Protein AF-A0A960AYY4-F1 (afdb_monomer_lite)

Foldseek 3Di:
DQLVLLCCCCVPVNDDLVVVCVVVVHDSVVSVVSPVVSVVVVCVVCVVVCVVVVVPPVPPDD

Secondary structure (DSSP, 8-state):
-HHHHHHIIIIIS---HHHHHHHTTS-HHHHHHHHHHHHHHHHHHHHHHHHHTTGGGTTS--

Sequence (62 aa):
EEFRLAVYLADVEGFPYKEIAEIMGTPIGTVMSRLHRGRRQLRDMLSDHVRANDLLRVGEGE

pLDDT: mean 91.59, std 13.1, range [41.72, 98.56]

Structure (mmCIF, N/CA/C/O backbone):
data_AF-A0A960AYY4-F1
#
_entry.id   AF-A0A960AYY4-F1
#
loop_
_atom_site.group_PDB
_atom_site.id
_atom_site.type_symbol
_atom_site.label_atom_id
_atom_site.label_alt_id
_atom_site.label_comp_id
_atom_site.label_asym_id
_atom_site.label_entity_id
_atom_site.label_seq_id
_atom_site.pdbx_PDB_ins_code
_atom_site.Cartn_x
_atom_site.Cartn_y
_atom_site.Cartn_z
_atom_site.occupancy
_atom_site.B_iso_or_equiv
_atom_site.auth_seq_id
_atom_site.auth_comp_id
_atom_site.auth_asym_id
_atom_site.auth_atom_id
_atom_site.pdbx_PDB_model_num
ATOM 1 N N . GLU A 1 1 ? 6.763 -9.868 2.987 1.00 79.88 1 GLU A N 1
ATOM 2 C CA . GLU A 1 1 ? 5.504 -10.339 2.368 1.00 79.88 1 GLU A CA 1
ATOM 3 C C . GLU A 1 1 ? 4.392 -9.287 2.379 1.00 79.88 1 GLU A C 1
ATOM 5 O O . GLU A 1 1 ? 3.802 -9.028 1.339 1.00 79.88 1 GLU A O 1
ATOM 10 N N . GLU A 1 2 ? 4.172 -8.595 3.499 1.00 90.94 2 GLU A N 1
ATOM 11 C CA . GLU A 1 2 ? 3.070 -7.629 3.661 1.00 90.94 2 GLU A CA 1
ATOM 12 C C . GLU A 1 2 ? 3.063 -6.447 2.670 1.00 90.94 2 GLU A C 1
ATOM 14 O O . GLU A 1 2 ? 1.996 -5.971 2.295 1.00 90.94 2 GLU A O 1
ATOM 19 N N . PHE A 1 3 ? 4.232 -5.959 2.229 1.00 97.19 3 PHE A N 1
ATOM 20 C CA . PHE A 1 3 ? 4.308 -4.862 1.249 1.00 97.19 3 PHE A CA 1
ATOM 21 C C . PHE A 1 3 ? 3.843 -5.306 -0.137 1.00 97.19 3 PHE A C 1
ATOM 23 O O . PHE A 1 3 ? 3.120 -4.572 -0.802 1.00 97.19 3 PHE A O 1
ATOM 30 N N . ARG A 1 4 ? 4.223 -6.524 -0.545 1.00 97.25 4 ARG A N 1
ATOM 31 C CA . ARG A 1 4 ? 3.818 -7.120 -1.822 1.00 97.25 4 ARG A CA 1
ATOM 32 C C . ARG A 1 4 ? 2.305 -7.285 -1.874 1.00 97.25 4 ARG A C 1
ATOM 34 O O . ARG A 1 4 ? 1.702 -6.895 -2.863 1.00 97.25 4 ARG A O 1
ATOM 41 N N . LEU A 1 5 ? 1.707 -7.829 -0.811 1.00 97.88 5 LEU A N 1
ATOM 42 C CA . LEU A 1 5 ? 0.260 -8.030 -0.749 1.00 97.88 5 LEU A CA 1
ATOM 43 C C . LEU A 1 5 ? -0.501 -6.698 -0.792 1.00 97.88 5 LEU A C 1
ATOM 45 O O . LEU A 1 5 ? -1.445 -6.575 -1.561 1.00 97.88 5 LEU A O 1
ATOM 49 N N . ALA A 1 6 ? -0.057 -5.691 -0.030 1.00 98.25 6 ALA A N 1
ATOM 50 C CA . ALA A 1 6 ? -0.676 -4.366 -0.059 1.00 98.25 6 ALA A CA 1
ATOM 51 C C . ALA A 1 6 ? -0.630 -3.750 -1.467 1.00 98.25 6 ALA A C 1
ATOM 53 O O . ALA A 1 6 ? -1.649 -3.272 -1.953 1.00 98.25 6 ALA A O 1
ATOM 54 N N . VAL A 1 7 ? 0.533 -3.796 -2.131 1.00 98.19 7 VAL A N 1
ATOM 55 C CA . VAL A 1 7 ? 0.678 -3.289 -3.504 1.00 98.19 7 VAL A CA 1
ATOM 56 C C . VAL A 1 7 ? -0.191 -4.069 -4.483 1.00 98.19 7 VAL A C 1
ATOM 58 O O . VAL A 1 7 ? -0.861 -3.455 -5.298 1.00 98.19 7 VAL A O 1
ATOM 61 N N . TYR A 1 8 ? -0.223 -5.397 -4.390 1.00 98.38 8 TYR A N 1
ATOM 62 C CA . TYR A 1 8 ? -1.049 -6.226 -5.265 1.00 98.38 8 TYR A CA 1
ATOM 63 C C . TYR A 1 8 ? -2.533 -5.850 -5.166 1.00 98.38 8 TYR A C 1
ATOM 65 O O . TYR A 1 8 ? -3.165 -5.540 -6.170 1.00 98.38 8 TYR A O 1
ATOM 73 N N . LEU A 1 9 ? -3.071 -5.785 -3.946 1.00 98.44 9 LEU A N 1
ATOM 74 C CA . LEU A 1 9 ? -4.481 -5.461 -3.737 1.00 98.44 9 LEU A CA 1
ATOM 75 C C . LEU A 1 9 ? -4.841 -4.039 -4.206 1.00 98.44 9 LEU A C 1
ATOM 77 O O . LEU A 1 9 ? -5.948 -3.824 -4.683 1.00 98.44 9 LEU A O 1
ATOM 81 N N . ALA A 1 10 ? -3.927 -3.071 -4.088 1.00 98.38 10 ALA A N 1
ATOM 82 C CA . ALA A 1 10 ? -4.196 -1.689 -4.490 1.00 98.38 10 ALA A CA 1
ATOM 83 C C . ALA A 1 10 ? -3.945 -1.423 -5.979 1.00 98.38 10 ALA A C 1
ATOM 85 O O . ALA A 1 10 ? -4.794 -0.849 -6.649 1.00 98.38 10 ALA A O 1
ATOM 86 N N . ASP A 1 11 ? -2.766 -1.793 -6.480 1.00 97.69 11 ASP A N 1
ATOM 87 C CA . ASP A 1 11 ? -2.273 -1.373 -7.797 1.00 97.69 11 ASP A CA 1
ATOM 88 C C . ASP A 1 11 ? -2.605 -2.393 -8.900 1.00 97.69 11 ASP A C 1
ATOM 90 O O . ASP A 1 11 ? -2.600 -2.027 -10.072 1.00 97.69 11 ASP A O 1
ATOM 94 N N . VAL A 1 12 ? -2.891 -3.654 -8.542 1.00 97.50 12 VAL A N 1
ATOM 95 C CA . VAL A 1 12 ? -3.277 -4.711 -9.498 1.00 97.50 12 VAL A CA 1
ATOM 96 C C . VAL A 1 12 ? -4.775 -4.993 -9.430 1.00 97.50 12 VAL A C 1
ATOM 98 O O . VAL A 1 12 ? -5.447 -4.935 -10.452 1.00 97.50 12 VAL A O 1
ATOM 101 N N . GLU A 1 13 ? -5.308 -5.263 -8.236 1.00 98.31 13 GLU A N 1
ATOM 102 C CA . GLU A 1 13 ? -6.739 -5.572 -8.055 1.00 98.31 13 GLU A CA 1
ATOM 103 C C . GLU A 1 13 ? -7.622 -4.314 -7.961 1.00 98.31 13 GLU A C 1
ATOM 105 O O . GLU A 1 13 ? -8.831 -4.388 -8.164 1.00 98.31 13 GLU A O 1
ATOM 110 N N . GLY A 1 14 ? -7.044 -3.146 -7.658 1.00 98.06 14 GLY A N 1
ATOM 111 C CA . GLY A 1 14 ? -7.784 -1.880 -7.611 1.00 98.06 14 GLY A CA 1
ATOM 112 C C . GLY A 1 14 ? -8.677 -1.690 -6.380 1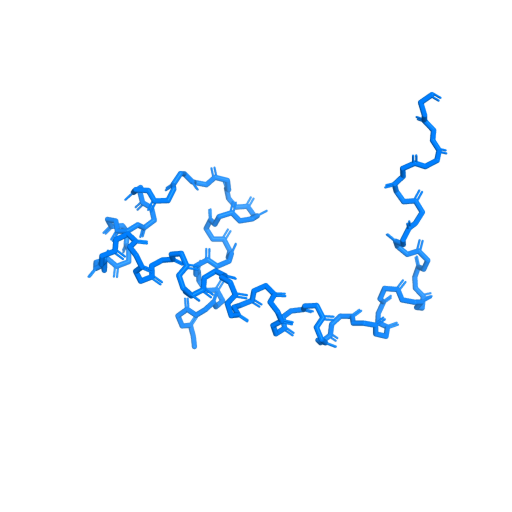.00 98.06 14 GLY A C 1
ATOM 113 O O . GLY A 1 14 ? -9.549 -0.819 -6.394 1.00 98.06 14 GLY A O 1
ATOM 114 N N . PHE A 1 15 ? -8.483 -2.466 -5.308 1.00 98.56 15 PHE A N 1
ATOM 115 C CA . PHE A 1 15 ? -9.288 -2.331 -4.094 1.00 98.56 15 PHE A CA 1
ATOM 116 C C . PHE A 1 15 ? -9.073 -0.971 -3.404 1.00 98.56 15 PHE A C 1
ATOM 118 O O . PHE A 1 15 ? -7.942 -0.473 -3.314 1.00 98.56 15 PHE A O 1
ATOM 125 N N . PRO A 1 16 ? -10.127 -0.376 -2.816 1.00 98.31 16 PRO A N 1
ATOM 126 C CA . PRO A 1 16 ? -9.978 0.818 -1.999 1.00 98.31 16 PRO A CA 1
ATOM 127 C C . PRO A 1 16 ? -9.228 0.495 -0.698 1.00 98.31 16 PRO A C 1
ATOM 129 O O . PRO A 1 16 ? -9.387 -0.568 -0.101 1.00 98.31 16 PRO A O 1
ATOM 132 N N . TYR A 1 17 ? -8.446 1.449 -0.183 1.00 98.25 17 TYR A N 1
ATOM 133 C CA . TYR A 1 17 ? -7.562 1.219 0.975 1.00 98.25 17 TYR A CA 1
ATOM 134 C C . TYR A 1 17 ? -8.283 0.738 2.241 1.00 98.25 17 TYR A C 1
ATOM 136 O O . TYR A 1 17 ? -7.672 0.067 3.072 1.00 98.25 17 TYR A O 1
ATOM 144 N N . LYS A 1 18 ? -9.567 1.080 2.397 1.00 98.31 18 LYS A N 1
ATOM 145 C CA . LYS A 1 18 ? -10.395 0.601 3.506 1.00 98.31 18 LYS A CA 1
ATOM 146 C C . LYS A 1 18 ? -10.650 -0.909 3.412 1.00 98.31 18 LYS A C 1
ATOM 148 O O . LYS A 1 18 ? -10.454 -1.601 4.402 1.00 98.31 18 LYS A O 1
ATOM 153 N N . GLU A 1 19 ? -10.997 -1.422 2.234 1.00 98.50 19 GLU A N 1
ATOM 154 C CA . GLU A 1 19 ? -11.200 -2.863 2.023 1.00 98.50 19 GLU A CA 1
ATOM 155 C C . GLU A 1 19 ? -9.884 -3.630 2.176 1.00 98.50 19 GLU A C 1
ATOM 157 O O . GLU A 1 19 ? -9.844 -4.679 2.808 1.00 98.50 19 GLU A O 1
ATOM 162 N N . ILE A 1 20 ? -8.768 -3.062 1.711 1.00 98.56 20 ILE A N 1
ATOM 163 C CA . ILE A 1 20 ? -7.438 -3.650 1.932 1.00 98.56 20 ILE A CA 1
ATOM 164 C C . ILE A 1 20 ? -7.118 -3.751 3.431 1.00 98.56 20 ILE A C 1
ATOM 166 O O . ILE A 1 20 ? -6.557 -4.751 3.879 1.00 98.56 20 ILE A O 1
ATOM 170 N N . ALA A 1 21 ? -7.470 -2.734 4.220 1.00 98.50 21 ALA A N 1
ATOM 171 C CA . ALA A 1 21 ? -7.275 -2.739 5.669 1.00 98.50 21 ALA A CA 1
ATOM 172 C C . ALA A 1 21 ? -8.066 -3.873 6.346 1.00 98.50 21 ALA A C 1
ATOM 174 O O . ALA A 1 21 ? -7.524 -4.560 7.215 1.00 98.50 21 ALA A O 1
ATOM 175 N N . GLU A 1 22 ? -9.304 -4.100 5.898 1.00 98.44 22 GLU A N 1
ATOM 176 C CA . GLU A 1 22 ? -10.171 -5.193 6.350 1.00 98.44 22 GLU A CA 1
ATOM 177 C C . GLU A 1 22 ? -9.606 -6.568 5.945 1.00 98.44 22 GLU A C 1
ATOM 179 O O . GLU A 1 22 ? -9.420 -7.420 6.812 1.00 98.44 22 GLU A O 1
ATOM 184 N N . ILE A 1 23 ? -9.221 -6.755 4.674 1.00 98.00 23 ILE A N 1
ATOM 185 C CA . ILE A 1 23 ? -8.611 -7.996 4.153 1.00 98.00 23 ILE A CA 1
ATOM 186 C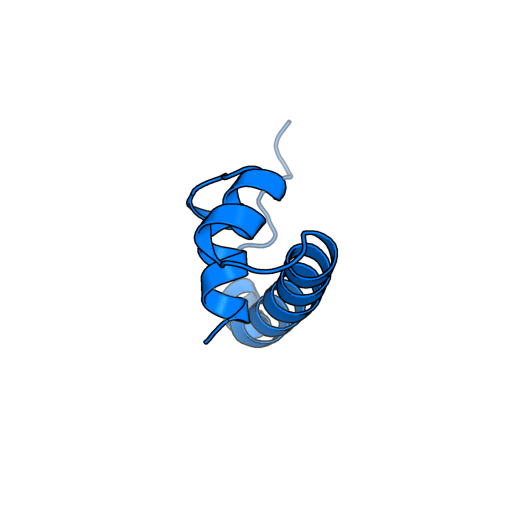 C . ILE A 1 23 ? -7.326 -8.349 4.911 1.00 98.00 23 ILE A C 1
ATOM 188 O O . ILE A 1 23 ? -7.088 -9.506 5.254 1.00 98.00 23 ILE A O 1
ATOM 192 N N . MET A 1 24 ? -6.472 -7.355 5.165 1.00 97.38 24 MET A N 1
ATOM 193 C CA . MET A 1 24 ? -5.178 -7.562 5.818 1.00 97.38 24 MET A CA 1
ATOM 194 C C . MET A 1 24 ? -5.265 -7.588 7.350 1.00 97.38 24 MET A C 1
ATOM 196 O O . MET A 1 24 ? -4.244 -7.826 7.995 1.00 97.38 24 MET A O 1
ATOM 200 N N . GLY A 1 25 ? -6.425 -7.287 7.945 1.00 98.00 25 GLY A N 1
ATOM 201 C CA . GLY A 1 25 ? -6.585 -7.186 9.398 1.00 98.00 25 GLY A CA 1
ATOM 202 C C . GLY A 1 25 ? -5.676 -6.129 10.039 1.00 98.00 25 GLY A C 1
ATOM 203 O O . GLY A 1 25 ? -5.159 -6.337 11.135 1.00 98.00 25 GLY A O 1
ATOM 204 N N . THR A 1 26 ? -5.424 -5.006 9.354 1.00 97.75 26 THR A N 1
ATOM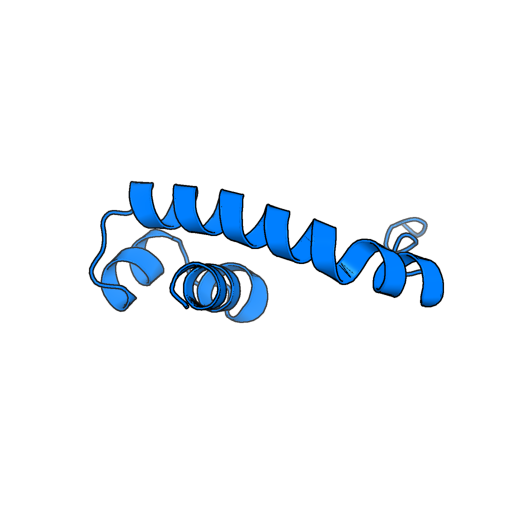 205 C CA . THR A 1 26 ? -4.522 -3.945 9.844 1.00 97.75 26 THR A CA 1
ATOM 206 C C . THR A 1 26 ? -5.120 -2.549 9.691 1.00 97.75 26 THR A C 1
ATOM 208 O O . THR A 1 26 ? -5.968 -2.350 8.831 1.00 97.75 26 THR A O 1
ATOM 211 N N . PRO A 1 27 ? -4.678 -1.542 10.471 1.00 98.50 27 PRO A N 1
ATOM 212 C CA . PRO A 1 27 ? -5.168 -0.172 10.321 1.00 98.50 27 PRO A CA 1
ATOM 213 C C . PRO A 1 27 ? -4.928 0.409 8.920 1.00 98.50 27 PRO A C 1
ATOM 215 O O . PRO A 1 27 ? -3.887 0.166 8.307 1.00 98.50 27 PRO A O 1
ATOM 218 N N . ILE A 1 28 ? -5.825 1.286 8.455 1.00 98.25 28 ILE A N 1
ATOM 219 C CA . ILE A 1 28 ? -5.694 1.949 7.143 1.00 98.25 28 ILE A CA 1
ATOM 220 C C . ILE A 1 28 ? -4.380 2.742 7.000 1.00 98.25 28 ILE A C 1
ATOM 222 O O . ILE A 1 28 ? -3.751 2.724 5.943 1.00 98.25 28 ILE A O 1
ATOM 226 N N . GLY A 1 29 ? -3.893 3.366 8.080 1.00 98.44 29 GLY A N 1
ATOM 227 C CA . GLY A 1 29 ? -2.587 4.038 8.089 1.00 98.44 29 GLY A CA 1
ATOM 228 C C . GLY A 1 29 ? -1.414 3.075 7.857 1.00 98.44 29 GLY A C 1
ATOM 229 O O . GLY A 1 29 ? -0.439 3.420 7.185 1.00 98.44 29 GLY A O 1
ATOM 230 N N . THR A 1 30 ? -1.529 1.829 8.330 1.00 98.38 30 THR A N 1
ATOM 231 C CA . THR A 1 30 ? -0.549 0.773 8.055 1.00 98.38 30 THR A CA 1
ATOM 232 C C . THR A 1 30 ? -0.557 0.415 6.575 1.00 98.38 30 THR A C 1
ATOM 234 O O . THR A 1 30 ? 0.523 0.362 5.986 1.00 98.38 30 THR A O 1
ATOM 237 N N . VAL A 1 31 ? -1.736 0.260 5.960 1.00 98.56 31 VAL A N 1
ATOM 238 C CA . VAL A 1 31 ? -1.883 0.024 4.510 1.00 98.56 31 VAL A CA 1
ATOM 239 C C . VAL A 1 31 ? -1.195 1.127 3.710 1.00 98.56 31 VAL A C 1
ATOM 241 O O . VAL A 1 31 ? -0.327 0.827 2.894 1.00 98.56 31 VAL A O 1
ATOM 244 N N . MET A 1 32 ? -1.479 2.399 4.005 1.00 98.19 32 MET A N 1
ATOM 245 C CA . MET A 1 32 ? -0.836 3.536 3.331 1.00 98.19 32 MET A CA 1
ATOM 246 C C . MET A 1 32 ? 0.694 3.501 3.468 1.00 98.19 32 MET A C 1
ATOM 248 O O . MET A 1 32 ? 1.417 3.658 2.483 1.00 98.19 32 MET A O 1
ATOM 252 N N . SER A 1 33 ? 1.208 3.238 4.675 1.00 98.56 33 SER A N 1
ATOM 253 C CA . SER A 1 33 ? 2.657 3.168 4.907 1.00 98.56 33 SER A CA 1
ATOM 254 C C . SER A 1 33 ? 3.317 1.984 4.181 1.00 98.56 33 SER A C 1
ATOM 256 O O . SER A 1 33 ? 4.427 2.117 3.655 1.00 98.56 33 SER A O 1
ATOM 258 N N . ARG A 1 34 ? 2.635 0.829 4.119 1.00 98.25 34 ARG A N 1
ATOM 259 C CA . ARG A 1 34 ? 3.086 -0.370 3.400 1.00 98.25 34 ARG A CA 1
ATOM 260 C C . ARG A 1 34 ? 3.078 -0.131 1.893 1.00 98.25 34 ARG A C 1
ATOM 262 O O . ARG A 1 34 ? 4.062 -0.481 1.254 1.00 98.25 34 ARG A O 1
ATOM 269 N N . LEU A 1 35 ? 2.047 0.520 1.352 1.00 98.50 35 LEU A N 1
ATOM 270 C CA . LEU A 1 35 ? 1.973 0.913 -0.059 1.00 98.50 35 LEU A CA 1
ATOM 271 C C . LEU A 1 35 ? 3.103 1.862 -0.438 1.00 98.50 35 LEU A C 1
ATOM 273 O O . LEU A 1 35 ? 3.800 1.623 -1.419 1.00 98.50 35 LEU A O 1
ATOM 277 N N . HIS A 1 36 ? 3.339 2.903 0.361 1.00 98.19 36 HIS A N 1
ATOM 278 C CA . HIS A 1 36 ? 4.426 3.842 0.100 1.00 98.19 36 HIS A CA 1
ATOM 279 C C . HIS A 1 36 ? 5.787 3.129 0.020 1.00 98.19 36 HIS A C 1
ATOM 281 O O . HIS A 1 36 ? 6.531 3.298 -0.951 1.00 98.19 36 HIS A O 1
ATOM 287 N N . ARG A 1 37 ? 6.104 2.290 1.017 1.00 98.25 37 ARG A N 1
ATOM 288 C CA . ARG A 1 37 ? 7.365 1.530 1.041 1.00 98.25 37 ARG A CA 1
ATOM 289 C C . ARG A 1 37 ? 7.430 0.477 -0.067 1.00 98.25 37 ARG A C 1
ATOM 291 O O . ARG A 1 37 ? 8.465 0.364 -0.714 1.00 98.25 37 ARG A O 1
ATOM 298 N N . GLY A 1 38 ? 6.340 -0.248 -0.308 1.00 98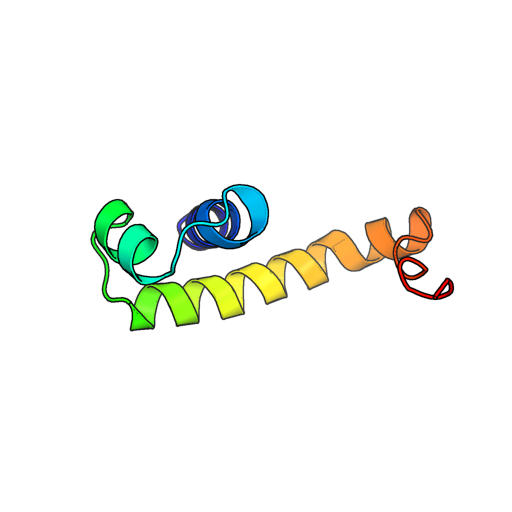.00 38 GLY A N 1
ATOM 299 C CA . GLY A 1 38 ? 6.246 -1.282 -1.338 1.00 98.00 38 GLY A CA 1
ATOM 300 C C . GLY A 1 38 ? 6.435 -0.722 -2.744 1.00 98.00 38 GLY A C 1
ATOM 301 O O . GLY A 1 38 ? 7.271 -1.221 -3.489 1.00 98.00 38 GLY A O 1
ATOM 302 N N . ARG A 1 39 ? 5.756 0.383 -3.076 1.00 97.81 39 ARG A N 1
ATOM 303 C CA . ARG A 1 39 ? 5.923 1.078 -4.362 1.00 97.81 39 ARG A CA 1
ATOM 304 C C . ARG A 1 39 ? 7.346 1.603 -4.545 1.00 97.81 39 ARG A C 1
ATOM 306 O O . ARG A 1 39 ? 7.875 1.532 -5.648 1.00 97.81 39 ARG A O 1
ATOM 313 N N . ARG A 1 40 ? 7.989 2.109 -3.483 1.00 97.44 40 ARG A N 1
ATOM 314 C CA . ARG A 1 40 ? 9.404 2.516 -3.545 1.00 97.44 40 ARG A CA 1
ATOM 315 C C . ARG A 1 40 ? 10.312 1.331 -3.865 1.00 97.44 40 ARG A C 1
ATOM 317 O O . ARG A 1 40 ? 11.079 1.424 -4.811 1.00 97.44 40 ARG A O 1
ATOM 324 N N . GLN A 1 41 ? 10.170 0.221 -3.141 1.00 96.56 41 GLN A N 1
ATOM 325 C CA . GLN A 1 41 ? 10.960 -0.988 -3.396 1.00 96.56 41 GLN A CA 1
ATOM 326 C C . GLN A 1 41 ? 10.752 -1.520 -4.818 1.00 96.56 41 GLN A C 1
ATOM 328 O O . GLN A 1 41 ? 11.723 -1.850 -5.487 1.00 96.56 41 GLN A O 1
ATOM 333 N N . LEU A 1 42 ? 9.510 -1.544 -5.310 1.00 95.69 42 LEU A N 1
ATOM 334 C CA . LEU A 1 42 ? 9.221 -1.984 -6.676 1.00 95.69 42 LEU A CA 1
ATOM 335 C C . LEU A 1 42 ? 9.836 -1.070 -7.733 1.00 95.69 42 LEU A C 1
ATOM 337 O O . LEU A 1 42 ? 10.409 -1.575 -8.692 1.00 95.69 42 LEU A O 1
ATOM 341 N N . ARG A 1 43 ? 9.771 0.256 -7.559 1.00 94.75 43 ARG A N 1
ATOM 342 C CA . ARG A 1 43 ? 10.452 1.189 -8.471 1.00 94.75 43 ARG A CA 1
ATOM 343 C C . ARG A 1 43 ? 11.956 0.953 -8.504 1.00 94.75 43 ARG A C 1
ATOM 345 O O . ARG A 1 43 ? 12.533 0.939 -9.586 1.00 94.75 43 ARG A O 1
ATOM 352 N N . ASP A 1 44 ? 12.570 0.749 -7.341 1.00 94.88 44 ASP A N 1
ATOM 353 C CA . ASP A 1 44 ? 14.009 0.498 -7.248 1.00 94.88 44 ASP A CA 1
ATOM 354 C C . ASP A 1 44 ? 14.367 -0.808 -7.990 1.00 94.88 44 ASP A C 1
ATOM 356 O O . ASP A 1 44 ? 15.272 -0.820 -8.825 1.00 94.88 44 ASP A O 1
ATOM 360 N N . MET A 1 45 ? 13.592 -1.878 -7.771 1.00 94.56 45 MET A N 1
ATOM 361 C CA . MET A 1 45 ? 13.792 -3.196 -8.395 1.00 94.56 45 MET A CA 1
ATOM 362 C C . MET A 1 45 ? 13.534 -3.216 -9.908 1.00 94.56 45 MET A C 1
ATOM 364 O O . MET A 1 45 ? 14.183 -3.968 -10.628 1.00 94.56 45 MET A O 1
ATOM 368 N N . LEU A 1 46 ? 12.579 -2.422 -10.396 1.00 94.44 46 LEU A N 1
ATOM 369 C CA . LEU A 1 46 ? 12.185 -2.397 -11.808 1.00 94.44 46 LEU A CA 1
ATOM 370 C C . LEU A 1 46 ? 12.950 -1.354 -12.630 1.00 94.44 46 LEU A C 1
ATOM 372 O O . LEU A 1 46 ? 12.751 -1.289 -13.840 1.00 94.44 46 LEU A O 1
ATOM 376 N N . SER A 1 47 ? 13.817 -0.551 -12.012 1.00 91.50 47 SER A N 1
ATOM 377 C CA . SER A 1 47 ? 14.511 0.562 -12.674 1.00 91.50 47 SER A CA 1
ATOM 378 C C . SER A 1 47 ? 15.243 0.150 -13.959 1.00 91.50 47 SER A C 1
ATOM 380 O O . SER A 1 47 ? 15.065 0.787 -14.999 1.00 91.50 47 SER A O 1
ATOM 382 N N . ASP A 1 48 ? 15.998 -0.947 -13.927 1.00 91.31 48 ASP A N 1
ATOM 383 C CA . ASP A 1 48 ? 16.712 -1.451 -15.106 1.00 91.31 48 ASP A CA 1
ATOM 384 C C . ASP A 1 48 ? 15.770 -2.101 -16.123 1.00 91.31 48 ASP A C 1
ATOM 386 O O . ASP A 1 48 ? 15.947 -1.930 -17.328 1.00 91.31 48 ASP A O 1
ATOM 390 N N . HIS A 1 49 ? 14.721 -2.780 -15.653 1.00 91.56 49 HIS A N 1
ATOM 391 C CA . HIS A 1 49 ? 13.709 -3.375 -16.525 1.00 91.56 49 HIS A CA 1
ATOM 392 C C . HIS A 1 49 ? 12.952 -2.306 -17.322 1.00 91.56 49 HIS A C 1
ATOM 394 O O . HIS A 1 49 ? 12.757 -2.450 -18.526 1.00 91.56 49 HIS A O 1
ATOM 400 N N . VAL A 1 50 ? 12.576 -1.206 -16.669 1.00 90.31 50 VAL A N 1
ATOM 401 C CA . VAL A 1 50 ? 11.898 -0.066 -17.294 1.00 90.31 50 VAL A CA 1
ATOM 402 C C . VAL A 1 50 ? 12.775 0.576 -18.369 1.00 90.31 50 VAL A C 1
ATOM 404 O O . VAL A 1 50 ? 12.278 0.862 -19.456 1.00 90.31 50 VAL A O 1
ATOM 407 N N . ARG A 1 51 ? 14.078 0.753 -18.102 1.00 88.19 51 ARG A N 1
ATOM 408 C CA . ARG A 1 51 ? 15.038 1.286 -19.086 1.00 88.19 51 ARG A CA 1
ATOM 409 C C . ARG A 1 51 ? 15.234 0.347 -20.272 1.00 88.19 51 ARG A C 1
ATOM 411 O O . ARG A 1 51 ? 15.246 0.805 -21.40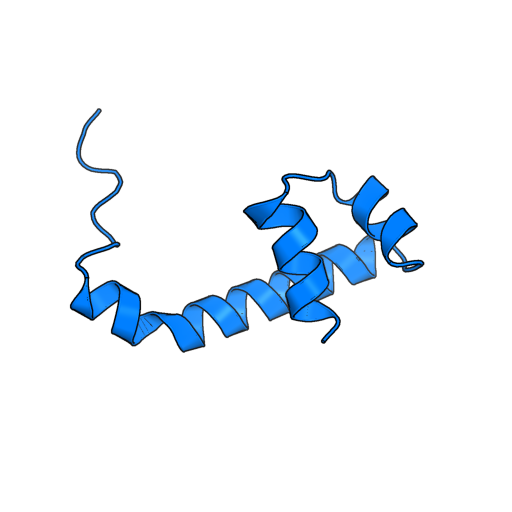6 1.00 88.19 51 ARG A O 1
ATOM 418 N N . ALA A 1 52 ? 15.383 -0.951 -20.014 1.00 90.31 52 ALA A N 1
ATOM 419 C CA . ALA A 1 52 ? 15.616 -1.946 -21.057 1.00 90.31 52 ALA A CA 1
ATOM 420 C C . ALA A 1 52 ? 14.420 -2.109 -22.011 1.00 90.31 52 ALA A C 1
ATOM 422 O O . ALA A 1 52 ? 14.612 -2.477 -23.165 1.00 90.31 52 ALA A O 1
ATOM 423 N N . ASN A 1 53 ? 13.203 -1.837 -21.532 1.00 90.19 53 ASN A N 1
ATOM 424 C CA . ASN A 1 53 ? 11.961 -2.043 -22.281 1.00 90.19 53 ASN A CA 1
ATOM 425 C C . ASN A 1 53 ? 11.274 -0.728 -22.700 1.00 90.19 53 ASN A C 1
ATOM 427 O O . ASN A 1 53 ? 10.119 -0.763 -23.110 1.00 90.19 53 ASN A O 1
ATOM 431 N N . ASP A 1 54 ? 11.956 0.419 -22.575 1.00 85.94 54 ASP A N 1
ATOM 432 C CA . ASP A 1 54 ? 11.449 1.763 -22.921 1.00 85.94 54 ASP A CA 1
ATOM 433 C C . ASP A 1 54 ? 10.039 2.067 -22.361 1.00 85.94 54 ASP A C 1
ATOM 435 O O . ASP A 1 54 ? 9.199 2.718 -22.982 1.00 85.94 54 ASP A O 1
ATOM 439 N N . LEU A 1 55 ? 9.760 1.589 -21.141 1.00 83.31 55 LEU A N 1
ATOM 440 C CA . LEU A 1 55 ? 8.421 1.656 -20.535 1.00 83.31 55 LEU A CA 1
ATOM 441 C C . LEU A 1 55 ? 8.061 3.051 -19.987 1.00 83.31 55 LEU A C 1
ATOM 443 O O . LEU A 1 55 ? 6.984 3.231 -19.426 1.00 83.31 55 LEU A O 1
ATOM 447 N N . LEU A 1 56 ? 8.942 4.046 -20.135 1.00 75.38 56 LEU A N 1
ATOM 448 C CA . LEU A 1 56 ? 8.704 5.429 -19.694 1.00 75.38 56 LEU A CA 1
ATOM 449 C C . LEU A 1 56 ? 7.918 6.269 -20.711 1.00 75.38 56 LEU A C 1
ATOM 451 O O . LEU A 1 56 ? 7.535 7.389 -20.387 1.00 75.38 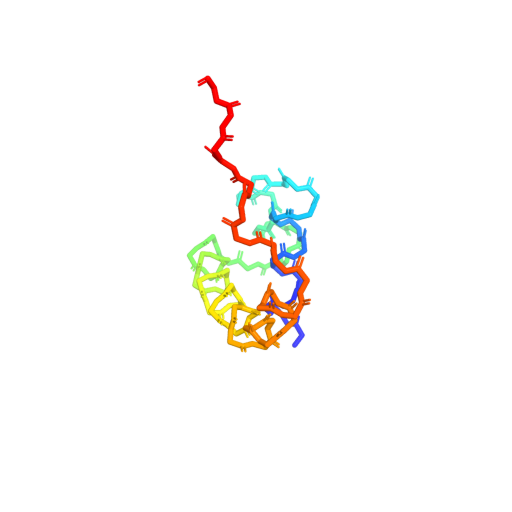56 LEU A O 1
ATOM 455 N N . ARG A 1 57 ? 7.660 5.750 -21.919 1.00 67.50 57 ARG A N 1
ATOM 456 C CA . ARG A 1 57 ? 6.985 6.488 -23.005 1.00 67.50 57 ARG A CA 1
ATOM 457 C C . ARG A 1 57 ? 5.459 6.420 -23.006 1.00 67.50 57 ARG A C 1
ATOM 459 O O . ARG A 1 57 ? 4.822 6.937 -23.921 1.00 67.50 57 ARG A O 1
ATOM 466 N N . VAL A 1 58 ? 4.850 5.807 -21.996 1.00 58.69 58 VAL A N 1
ATOM 467 C CA . VAL A 1 58 ? 3.388 5.744 -21.879 1.00 58.69 58 VAL A CA 1
ATOM 468 C C . VAL A 1 58 ? 2.868 7.121 -21.438 1.00 58.69 58 VAL A C 1
ATOM 470 O O . VAL A 1 58 ? 2.727 7.381 -20.247 1.00 58.69 58 VAL A O 1
ATOM 473 N N . GLY A 1 59 ? 2.659 8.028 -22.398 1.00 54.84 59 GLY A N 1
ATOM 474 C CA . GLY A 1 59 ? 2.131 9.375 -22.145 1.00 54.84 59 GLY A CA 1
ATOM 475 C C . GLY A 1 59 ? 2.389 10.441 -23.221 1.00 54.84 59 GLY A C 1
ATOM 476 O O . GLY A 1 59 ? 1.850 11.534 -23.100 1.00 54.84 59 GLY A O 1
ATOM 477 N N . GLU A 1 60 ? 3.170 10.169 -24.273 1.00 50.94 60 GLU A N 1
ATOM 478 C CA . GLU A 1 60 ? 3.291 11.082 -25.428 1.00 50.94 60 GLU A CA 1
ATOM 479 C C . GLU A 1 60 ? 2.272 10.693 -26.508 1.00 50.94 60 GLU A C 1
ATOM 481 O O . GLU A 1 60 ? 2.603 10.050 -27.503 1.00 50.94 60 GLU A O 1
ATOM 486 N N . GLY A 1 61 ? 1.001 11.007 -26.276 1.00 56.09 61 GLY A N 1
ATOM 487 C CA . GLY A 1 61 ? -0.072 10.669 -27.209 1.00 56.09 61 GLY A CA 1
ATOM 488 C C . GLY A 1 61 ? -1.458 10.979 -26.664 1.00 56.09 61 GLY A C 1
ATOM 489 O O . GLY A 1 61 ? -2.278 10.071 -26.556 1.00 56.09 61 GLY A O 1
ATOM 490 N N . GLU A 1 62 ? -1.693 12.244 -26.319 1.00 41.72 62 GLU A N 1
ATOM 491 C CA . GLU A 1 62 ? -3.026 12.859 -26.372 1.00 41.72 62 GLU A CA 1
ATOM 492 C C . GLU A 1 62 ? -3.030 13.922 -27.474 1.00 41.72 62 GLU A C 1
ATOM 494 O O . GLU A 1 62 ? -2.027 14.671 -27.566 1.00 41.72 62 GLU A O 1
#

Radius of gyration: 13.94 Å; chains: 1; bounding box: 28×23×38 Å